Protein AF-A0A535J946-F1 (afdb_monomer)

Mean predicted aligned error: 7.11 Å

Foldseek 3Di:
DPFDKDWDWDFDPVVGDIDTQDIAGADDWQDWDQAPLRWIWTWGHNDQQKTWIWITPGHVRIDTPGMDRGAFPHWDADNNRPDIDTDGDDDPPDDDDDDDDDDD

Structure (mmCIF, N/CA/C/O backbone):
data_AF-A0A535J946-F1
#
_entry.id   AF-A0A535J946-F1
#
loop_
_atom_site.group_PDB
_atom_site.id
_atom_site.type_symbol
_atom_site.label_atom_id
_atom_site.label_alt_id
_atom_site.label_comp_id
_atom_site.label_asym_id
_atom_site.label_entity_id
_atom_site.label_seq_id
_atom_site.pdbx_PDB_ins_code
_atom_site.Cartn_x
_atom_site.Cartn_y
_atom_site.Cartn_z
_atom_site.occupancy
_atom_site.B_iso_or_equiv
_atom_site.auth_seq_id
_atom_site.auth_comp_id
_atom_site.auth_asym_id
_atom_site.auth_atom_id
_atom_site.pdbx_PDB_model_num
ATOM 1 N N . MET A 1 1 ? 19.356 11.016 -2.862 1.00 45.06 1 MET A N 1
ATOM 2 C CA . MET A 1 1 ? 17.922 10.677 -2.793 1.00 45.06 1 MET A CA 1
ATOM 3 C C . MET A 1 1 ? 17.383 11.294 -1.521 1.00 45.06 1 MET A C 1
ATOM 5 O O . MET A 1 1 ? 17.852 10.924 -0.451 1.00 45.06 1 MET A O 1
ATOM 9 N N . THR A 1 2 ? 16.500 12.286 -1.613 1.00 49.78 2 THR A N 1
ATOM 10 C CA . THR A 1 2 ? 15.635 12.618 -0.477 1.00 49.78 2 THR A CA 1
ATOM 11 C C . THR A 1 2 ? 14.769 11.391 -0.235 1.00 49.78 2 THR A C 1
ATOM 13 O O . THR A 1 2 ? 14.147 10.878 -1.159 1.00 49.78 2 THR A O 1
ATOM 16 N N . GLY A 1 3 ? 14.873 10.824 0.961 1.00 54.16 3 GLY A N 1
ATOM 17 C CA . GLY A 1 3 ? 14.086 9.669 1.348 1.00 54.16 3 GLY A CA 1
ATOM 18 C C . GLY A 1 3 ? 12.643 10.090 1.517 1.00 54.16 3 GLY A C 1
ATOM 19 O O . GLY A 1 3 ? 12.287 10.591 2.583 1.00 54.16 3 GLY A O 1
ATOM 20 N N . ASP A 1 4 ? 11.839 9.924 0.475 1.00 74.12 4 ASP A N 1
ATOM 21 C CA . ASP A 1 4 ? 10.424 10.226 0.572 1.00 74.12 4 ASP A CA 1
ATOM 22 C C . ASP A 1 4 ? 9.791 9.204 1.526 1.00 74.12 4 ASP A C 1
ATOM 24 O O . ASP A 1 4 ? 9.932 7.983 1.407 1.00 74.12 4 ASP A O 1
ATOM 28 N N . SER A 1 5 ? 9.189 9.731 2.590 1.00 85.06 5 SER A N 1
ATOM 29 C CA . SER A 1 5 ? 8.489 8.926 3.580 1.00 85.06 5 SER A CA 1
ATOM 30 C C . SER A 1 5 ? 7.002 8.972 3.279 1.00 85.06 5 SER A C 1
ATOM 32 O O . SER A 1 5 ? 6.405 10.049 3.247 1.00 85.06 5 SER A O 1
ATOM 34 N N . ILE A 1 6 ? 6.386 7.808 3.130 1.00 89.00 6 ILE A N 1
ATOM 35 C CA . ILE A 1 6 ? 4.944 7.681 2.948 1.00 89.00 6 ILE A CA 1
ATOM 36 C C . ILE A 1 6 ? 4.322 7.412 4.308 1.00 89.00 6 ILE A C 1
ATOM 38 O O . ILE A 1 6 ? 4.650 6.433 4.982 1.00 89.00 6 ILE A O 1
ATOM 42 N N . LEU A 1 7 ? 3.400 8.279 4.720 1.00 91.88 7 LEU A N 1
ATOM 43 C CA . LEU A 1 7 ? 2.696 8.153 5.990 1.00 91.88 7 LEU A CA 1
ATOM 44 C C . LEU A 1 7 ? 1.247 7.749 5.754 1.00 91.88 7 LEU A C 1
ATOM 46 O O . LEU A 1 7 ? 0.521 8.414 5.019 1.00 91.88 7 LEU A O 1
ATOM 50 N N . VAL A 1 8 ? 0.800 6.705 6.446 1.00 89.94 8 VAL A N 1
ATOM 51 C CA . VAL A 1 8 ? -0.608 6.300 6.432 1.00 89.94 8 VAL A CA 1
ATOM 52 C C . VAL A 1 8 ? -1.256 6.790 7.712 1.00 89.94 8 VAL A C 1
ATOM 54 O O . VAL A 1 8 ? -0.856 6.384 8.805 1.00 89.94 8 VAL A O 1
ATOM 57 N N . HIS A 1 9 ? -2.262 7.646 7.574 1.00 92.94 9 HIS A N 1
ATOM 58 C CA . HIS A 1 9 ? -3.084 8.124 8.679 1.00 92.94 9 HIS A CA 1
ATOM 59 C C . HIS A 1 9 ? -4.540 7.746 8.444 1.00 92.94 9 HIS A C 1
ATOM 61 O O . HIS A 1 9 ? -5.043 7.847 7.327 1.00 92.94 9 HIS A O 1
ATOM 67 N N . VAL A 1 10 ? -5.226 7.364 9.516 1.00 90.19 10 VAL A N 1
ATOM 68 C CA . VAL A 1 10 ? -6.686 7.286 9.540 1.00 90.19 10 VAL A CA 1
ATOM 69 C C . VAL A 1 10 ? -7.200 8.463 10.347 1.00 90.19 10 VAL A C 1
ATOM 71 O O . VAL A 1 10 ? -6.774 8.680 11.482 1.00 90.19 10 VAL A O 1
ATOM 74 N N . ILE A 1 11 ? -8.088 9.242 9.737 1.00 93.06 11 ILE A N 1
ATOM 75 C CA . ILE A 1 11 ? -8.634 10.466 10.319 1.00 93.06 11 ILE A CA 1
ATOM 76 C C . ILE A 1 11 ? -10.085 10.205 10.707 1.00 93.06 11 ILE A C 1
ATOM 78 O O . ILE A 1 11 ? -10.906 9.848 9.863 1.00 93.06 11 ILE A O 1
ATOM 82 N N . ALA A 1 12 ? -10.406 10.398 11.986 1.00 90.94 12 ALA A N 1
ATOM 83 C CA . ALA A 1 12 ? -11.792 10.493 12.416 1.00 90.94 12 ALA A CA 1
ATOM 84 C C . ALA A 1 12 ? -12.359 11.822 11.902 1.00 90.94 12 ALA A C 1
ATOM 86 O O . ALA A 1 12 ? -11.898 12.886 12.315 1.00 90.94 12 ALA A O 1
ATOM 87 N N . LEU A 1 13 ? -13.331 11.767 10.984 1.00 92.56 13 LEU A N 1
ATOM 88 C CA . LEU A 1 13 ? -13.940 12.982 10.432 1.00 92.56 13 LEU A CA 1
ATOM 89 C C . LEU A 1 13 ? -14.603 13.834 11.525 1.00 92.56 13 LEU A C 1
ATOM 91 O O . LEU A 1 13 ? -14.356 15.041 11.551 1.00 92.56 13 LEU A O 1
ATOM 95 N N . PRO A 1 14 ? -15.357 13.254 12.483 1.00 93.25 14 PRO A N 1
ATOM 96 C CA . PRO A 1 14 ? -15.774 14.004 13.658 1.00 93.25 14 PRO A CA 1
ATOM 97 C C . PRO A 1 14 ? -14.544 14.376 14.497 1.00 93.25 14 PRO A C 1
ATOM 99 O O . PRO A 1 14 ? -13.851 13.507 15.028 1.00 93.25 14 PRO A O 1
ATOM 102 N N . GLY A 1 15 ? -14.256 15.673 14.602 1.00 90.38 15 GLY A N 1
ATOM 103 C CA . GLY A 1 15 ? -13.157 16.204 15.416 1.00 90.38 15 GLY A CA 1
ATOM 104 C C . GLY A 1 15 ? -11.763 16.150 14.778 1.00 90.38 15 GLY A C 1
ATOM 105 O O . GLY A 1 15 ? -10.812 16.617 15.396 1.00 90.38 15 GLY A O 1
ATOM 106 N N . GLY A 1 16 ? -11.611 15.606 13.565 1.00 93.69 16 GLY A N 1
ATOM 107 C CA . GLY A 1 16 ? -10.372 15.696 12.777 1.00 93.69 16 GLY A CA 1
ATOM 108 C C . GLY A 1 16 ? -9.159 14.969 13.364 1.00 93.69 16 GLY A C 1
ATOM 109 O O . GLY A 1 16 ? -8.025 15.221 12.954 1.00 93.69 16 GLY A O 1
ATOM 110 N N . ARG A 1 17 ? -9.356 14.069 14.333 1.00 95.00 17 ARG A N 1
ATOM 111 C CA . ARG A 1 17 ? -8.244 13.379 14.993 1.00 95.00 17 ARG A CA 1
ATOM 112 C C . ARG A 1 17 ? -7.589 12.388 14.029 1.00 95.00 17 ARG A C 1
ATOM 114 O O . ARG A 1 17 ? -8.179 11.361 13.689 1.00 95.00 17 ARG A O 1
ATOM 121 N N . ALA A 1 18 ? -6.349 12.671 13.642 1.00 94.75 18 ALA A N 1
ATOM 122 C CA . ALA A 1 18 ? -5.517 11.774 12.851 1.00 94.75 18 ALA A CA 1
ATOM 123 C C . ALA A 1 18 ? -4.789 10.758 13.744 1.00 94.75 18 ALA A C 1
ATOM 125 O O . ALA A 1 18 ? -4.191 11.112 14.759 1.00 94.75 18 ALA A O 1
ATOM 126 N N . THR A 1 19 ? -4.809 9.489 13.342 1.00 93.62 19 THR A N 1
ATOM 127 C CA . THR A 1 19 ? -4.038 8.410 13.968 1.00 93.62 19 THR A CA 1
ATOM 128 C C . THR A 1 19 ? -3.094 7.823 12.931 1.00 93.62 19 THR A C 1
ATOM 130 O O . THR A 1 19 ? -3.545 7.306 11.907 1.00 93.62 19 THR A O 1
ATOM 133 N N . ARG A 1 20 ? -1.783 7.889 13.182 1.00 93.56 20 ARG A N 1
ATOM 134 C CA . ARG A 1 20 ? -0.783 7.282 12.298 1.00 93.56 20 ARG A CA 1
ATOM 135 C C . ARG A 1 20 ? -0.870 5.765 12.397 1.00 93.56 20 ARG A C 1
ATOM 137 O O . ARG A 1 20 ? -0.753 5.199 13.480 1.00 93.56 20 ARG A O 1
ATOM 144 N N . TRP A 1 21 ? -1.081 5.120 11.259 1.00 94.06 21 TRP A N 1
ATOM 145 C CA . TRP A 1 21 ? -1.095 3.668 11.142 1.00 94.06 21 TRP A CA 1
ATOM 146 C C . TRP A 1 21 ? 0.278 3.119 10.782 1.00 94.06 21 TRP A C 1
ATOM 148 O O . TRP A 1 21 ? 0.726 2.154 11.396 1.00 94.06 21 TRP A O 1
ATOM 158 N N . ALA A 1 22 ? 0.950 3.756 9.819 1.00 92.19 22 ALA A N 1
ATOM 159 C CA . ALA A 1 22 ? 2.197 3.255 9.259 1.00 92.19 22 ALA A CA 1
ATOM 160 C C . ALA A 1 22 ? 3.123 4.369 8.767 1.00 92.19 22 ALA A C 1
ATOM 162 O O . ALA A 1 22 ? 2.722 5.525 8.586 1.00 92.19 22 ALA A O 1
ATOM 163 N N . ALA A 1 23 ? 4.363 3.969 8.516 1.00 92.56 23 ALA A N 1
ATOM 164 C CA . ALA A 1 23 ? 5.366 4.729 7.800 1.00 92.56 23 ALA A CA 1
ATOM 165 C C . ALA A 1 23 ? 6.095 3.778 6.859 1.00 92.56 23 ALA A C 1
ATOM 167 O O . ALA A 1 23 ? 6.495 2.698 7.292 1.00 92.56 23 ALA A O 1
ATOM 168 N N . PHE A 1 24 ? 6.288 4.192 5.618 1.00 89.88 24 PHE A N 1
ATOM 169 C CA . PHE A 1 24 ? 7.084 3.458 4.650 1.00 89.88 24 PHE A CA 1
ATOM 170 C C . PHE A 1 24 ? 8.154 4.372 4.084 1.00 89.88 24 PHE A C 1
ATOM 172 O O .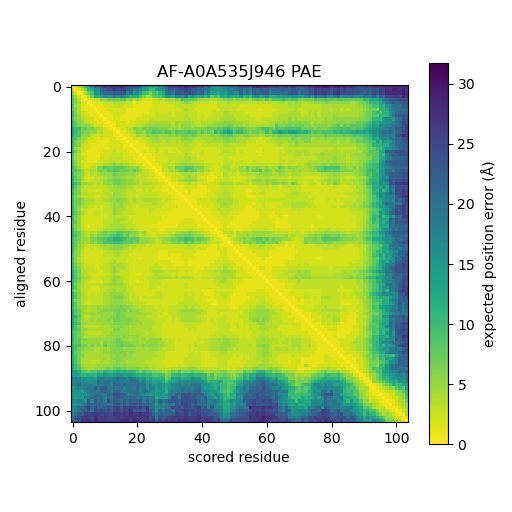 PHE A 1 24 ? 7.956 5.584 3.980 1.00 89.88 24 PHE A O 1
ATOM 179 N N . PHE A 1 25 ? 9.274 3.772 3.713 1.00 88.44 25 PHE A N 1
ATOM 180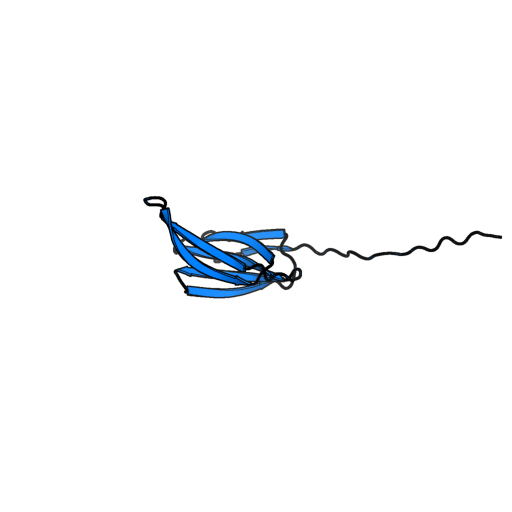 C CA . PHE A 1 25 ? 10.217 4.407 2.814 1.00 88.44 25 PHE A CA 1
ATOM 181 C C . PHE A 1 25 ? 9.791 4.071 1.389 1.00 88.44 25 PHE A C 1
ATOM 183 O O . PHE A 1 25 ? 9.547 2.901 1.091 1.00 88.44 25 PHE A O 1
ATOM 190 N N . GLY A 1 26 ? 9.659 5.073 0.530 1.00 86.94 26 GLY A N 1
ATOM 191 C CA . GLY A 1 26 ? 9.259 4.820 -0.842 1.00 86.94 26 GLY A CA 1
ATOM 192 C C . GLY A 1 26 ? 8.873 6.071 -1.602 1.00 86.94 26 GLY A C 1
ATOM 193 O O . GLY A 1 26 ? 8.666 7.142 -1.048 1.00 86.94 26 GLY A O 1
ATOM 194 N N . GLU A 1 27 ? 8.750 5.895 -2.902 1.00 85.44 27 GLU A N 1
ATOM 195 C CA . GLU A 1 27 ? 8.596 6.961 -3.884 1.00 85.44 27 GLU A CA 1
ATOM 196 C C . GLU A 1 27 ? 7.125 7.220 -4.234 1.00 85.44 27 GLU A C 1
ATOM 198 O O . GLU A 1 27 ? 6.785 8.245 -4.819 1.00 85.44 27 GLU A O 1
ATOM 203 N N . GLY A 1 28 ? 6.220 6.306 -3.872 1.00 89.19 28 GLY A N 1
ATOM 204 C CA . GLY A 1 28 ? 4.794 6.497 -4.113 1.00 89.19 28 GLY A CA 1
ATOM 205 C C . GLY A 1 28 ? 3.890 5.366 -3.636 1.00 89.19 28 GLY A C 1
ATOM 206 O O . GLY A 1 28 ? 4.327 4.345 -3.103 1.00 89.19 28 GLY A O 1
ATOM 207 N N . VAL A 1 29 ? 2.587 5.563 -3.848 1.00 90.94 29 VAL A N 1
ATOM 208 C CA . VAL A 1 29 ? 1.526 4.594 -3.545 1.00 90.94 29 VAL A CA 1
ATOM 209 C C . VAL A 1 29 ? 0.699 4.351 -4.804 1.00 90.94 29 VAL A C 1
ATOM 211 O O . VAL A 1 29 ? 0.184 5.294 -5.396 1.00 90.94 29 VAL A O 1
ATOM 214 N N . HIS A 1 30 ? 0.530 3.085 -5.188 1.00 88.50 30 HIS A N 1
ATOM 215 C CA . HIS A 1 30 ? -0.195 2.686 -6.405 1.00 88.50 30 HIS A CA 1
ATOM 216 C C . HIS A 1 30 ? -1.652 2.267 -6.156 1.00 88.50 30 HIS A C 1
ATOM 218 O O . HIS A 1 30 ? -2.387 1.974 -7.097 1.00 88.50 30 HIS A O 1
ATOM 224 N N . GLY A 1 31 ? -2.092 2.237 -4.897 1.00 87.56 31 GLY A N 1
ATOM 225 C CA . GLY A 1 31 ? -3.486 2.004 -4.534 1.00 87.56 31 GLY A CA 1
ATOM 226 C C . GLY A 1 31 ? -3.674 1.755 -3.042 1.00 87.56 31 GLY A C 1
ATOM 227 O O . GLY A 1 31 ? -2.777 1.245 -2.370 1.00 87.56 31 GLY A O 1
ATOM 228 N N . VAL A 1 32 ? -4.856 2.119 -2.541 1.00 91.88 32 VAL A N 1
ATOM 229 C CA . VAL A 1 32 ? -5.266 1.966 -1.140 1.00 91.88 32 VAL A CA 1
ATOM 230 C C . VAL A 1 32 ? -6.690 1.421 -1.119 1.00 91.88 32 VAL A C 1
ATOM 232 O O . VAL A 1 32 ? -7.606 2.072 -1.618 1.00 91.88 32 VAL A O 1
ATOM 235 N N . TYR A 1 33 ? -6.883 0.236 -0.543 1.00 93.12 33 TYR A N 1
ATOM 236 C CA . TYR A 1 33 ? -8.172 -0.457 -0.553 1.00 93.12 33 TYR A CA 1
ATOM 237 C C . TYR A 1 33 ? -8.569 -0.917 0.843 1.00 93.12 33 TYR A C 1
ATOM 239 O O . TYR A 1 33 ? -7.847 -1.688 1.471 1.00 93.12 33 TYR A O 1
ATOM 247 N N . TRP A 1 34 ? -9.745 -0.492 1.304 1.00 92.31 34 TRP A N 1
ATOM 248 C CA . TRP A 1 34 ? -10.376 -1.076 2.485 1.00 92.31 34 TRP A CA 1
ATOM 249 C C . TRP A 1 34 ? -10.944 -2.452 2.156 1.00 92.31 34 TRP A C 1
ATOM 251 O O . TRP A 1 34 ? -11.645 -2.630 1.157 1.00 92.31 34 TRP A O 1
ATOM 261 N N . LEU A 1 35 ? -10.672 -3.409 3.031 1.00 94.12 35 LEU A N 1
ATOM 262 C CA . LEU A 1 35 ? -11.185 -4.767 2.950 1.00 94.12 35 LEU A CA 1
ATOM 263 C C . LEU A 1 35 ? -12.384 -4.944 3.887 1.00 94.12 35 LEU A C 1
ATOM 265 O O . LEU A 1 35 ? -12.608 -4.151 4.806 1.00 94.12 35 LEU A O 1
ATOM 269 N N . THR A 1 36 ? -13.162 -6.008 3.684 1.00 94.62 36 THR A N 1
ATOM 270 C CA . THR A 1 36 ? -14.341 -6.303 4.522 1.00 94.62 36 THR A CA 1
ATOM 271 C C . THR A 1 36 ? -14.022 -6.483 6.006 1.00 94.62 36 THR A C 1
ATOM 273 O O . THR A 1 36 ? -14.887 -6.253 6.845 1.00 94.62 36 THR A O 1
ATOM 276 N N . ASP A 1 37 ? -12.794 -6.875 6.344 1.00 92.94 37 ASP A N 1
ATOM 277 C CA . ASP A 1 37 ? -12.334 -7.036 7.727 1.00 92.94 37 ASP A CA 1
ATOM 278 C C . ASP A 1 37 ? -11.804 -5.734 8.353 1.00 92.94 37 ASP A C 1
ATOM 280 O O . ASP A 1 37 ? -11.226 -5.764 9.436 1.00 92.94 37 ASP A O 1
ATOM 284 N N . ARG A 1 38 ? -12.000 -4.591 7.678 1.00 91.75 38 ARG A N 1
ATOM 285 C CA . ARG A 1 38 ? -11.509 -3.263 8.082 1.00 91.75 38 ARG A CA 1
ATOM 286 C C . ARG A 1 38 ? -9.987 -3.142 8.111 1.00 91.75 38 ARG A C 1
ATOM 288 O O . ARG A 1 38 ? -9.466 -2.197 8.693 1.00 91.75 38 ARG A O 1
ATOM 295 N N . SER A 1 39 ? -9.264 -4.058 7.480 1.00 93.56 39 SER A N 1
ATOM 296 C CA . SER A 1 39 ? -7.866 -3.808 7.147 1.00 93.56 39 SER A CA 1
ATOM 297 C C . SER A 1 39 ? -7.761 -3.024 5.839 1.00 93.56 39 SER A C 1
ATOM 299 O O . SER A 1 39 ? -8.715 -2.943 5.060 1.00 93.56 39 SER A O 1
ATOM 301 N N . ILE A 1 40 ? -6.599 -2.426 5.606 1.00 93.12 40 ILE A N 1
ATOM 302 C CA . ILE A 1 40 ? -6.273 -1.704 4.380 1.00 93.12 40 ILE A CA 1
ATOM 303 C C . ILE A 1 40 ? -5.183 -2.481 3.650 1.00 93.12 40 ILE A C 1
ATOM 305 O O . ILE A 1 40 ? -4.169 -2.822 4.257 1.00 93.12 40 ILE A O 1
ATOM 309 N N . MET A 1 41 ? -5.364 -2.724 2.354 1.00 94.62 41 MET A N 1
ATOM 310 C CA . MET A 1 41 ? -4.303 -3.187 1.464 1.00 94.62 41 MET A CA 1
ATOM 311 C C . MET A 1 41 ? -3.701 -1.993 0.718 1.00 94.62 41 MET A C 1
ATOM 313 O O . MET A 1 41 ? -4.439 -1.189 0.144 1.00 94.62 41 MET A O 1
ATOM 317 N N . ILE A 1 42 ? -2.376 -1.875 0.729 1.00 94.12 42 ILE A N 1
ATOM 318 C CA . ILE A 1 42 ? -1.635 -0.741 0.168 1.00 94.12 42 ILE A CA 1
ATOM 319 C C . ILE A 1 42 ? -0.493 -1.273 -0.691 1.00 94.12 42 ILE A C 1
ATOM 321 O O . ILE A 1 42 ? 0.266 -2.116 -0.228 1.00 94.12 42 ILE A O 1
ATOM 325 N N . ALA A 1 43 ? -0.346 -0.771 -1.915 1.00 94.44 43 ALA A N 1
ATOM 326 C CA . ALA A 1 43 ? 0.834 -1.030 -2.740 1.00 94.44 43 ALA A CA 1
ATOM 327 C C . ALA A 1 43 ? 1.774 0.179 -2.684 1.00 94.44 43 ALA A C 1
ATOM 329 O O . ALA A 1 43 ? 1.413 1.256 -3.158 1.00 94.44 43 ALA A O 1
ATOM 330 N N . VAL A 1 44 ? 2.959 0.000 -2.103 1.00 93.62 44 VAL A N 1
ATOM 331 C CA . VAL A 1 44 ? 3.976 1.047 -1.931 1.00 93.62 44 VAL A CA 1
ATOM 332 C C . VAL A 1 44 ? 5.125 0.798 -2.900 1.00 93.62 44 VAL A C 1
ATOM 334 O O . VAL A 1 44 ? 5.702 -0.285 -2.881 1.00 93.62 44 VAL A O 1
ATOM 337 N N . ALA A 1 45 ? 5.479 1.786 -3.719 1.00 92.12 45 ALA A N 1
ATOM 338 C CA . ALA A 1 45 ? 6.716 1.770 -4.494 1.00 92.12 45 ALA A CA 1
ATOM 339 C C . ALA A 1 45 ? 7.889 2.075 -3.565 1.00 92.12 45 ALA A C 1
ATOM 341 O O . ALA A 1 45 ? 8.175 3.233 -3.289 1.00 92.12 45 ALA A O 1
ATOM 342 N N . GLU A 1 46 ? 8.550 1.048 -3.037 1.00 85.00 46 GLU A N 1
ATOM 343 C CA . GLU A 1 46 ? 9.723 1.249 -2.171 1.00 85.00 46 GLU A CA 1
ATOM 344 C C . GLU A 1 46 ? 10.953 1.703 -2.971 1.00 85.00 46 GLU A C 1
ATOM 346 O O . GLU A 1 46 ? 11.877 2.289 -2.415 1.00 85.00 46 GLU A O 1
ATOM 351 N N . THR A 1 47 ? 10.947 1.440 -4.281 1.00 85.31 47 THR A N 1
ATOM 352 C CA . THR A 1 47 ? 11.967 1.835 -5.263 1.00 85.31 47 THR A CA 1
ATOM 353 C C . THR A 1 47 ? 11.293 2.074 -6.618 1.00 85.31 47 THR A C 1
ATOM 355 O O . THR A 1 47 ? 10.223 1.512 -6.858 1.00 85.31 47 THR A O 1
ATOM 358 N N . GLN A 1 48 ? 11.960 2.759 -7.552 1.00 79.31 48 GLN A N 1
ATOM 359 C CA . GLN A 1 48 ? 11.490 2.877 -8.947 1.00 79.31 48 GLN A CA 1
ATOM 360 C C . GLN A 1 48 ? 11.163 1.530 -9.614 1.00 79.31 48 GLN A C 1
ATOM 362 O O . GLN A 1 48 ? 10.257 1.450 -10.438 1.00 79.31 48 GLN A O 1
ATOM 367 N N . GLY A 1 49 ? 11.896 0.462 -9.279 1.00 86.31 49 GLY A N 1
ATOM 368 C CA . GLY A 1 49 ? 11.795 -0.834 -9.958 1.00 86.31 49 GLY A CA 1
ATOM 369 C C . GLY A 1 49 ? 10.864 -1.850 -9.298 1.00 86.31 49 GLY A C 1
ATOM 370 O O . GLY A 1 49 ? 10.654 -2.927 -9.856 1.00 86.31 49 GLY A O 1
ATOM 371 N N . SER A 1 50 ? 10.335 -1.567 -8.105 1.00 89.75 50 SER A N 1
ATOM 372 C CA . SER A 1 50 ? 9.535 -2.543 -7.364 1.00 89.75 50 SER A CA 1
ATOM 373 C C . SER A 1 50 ? 8.538 -1.907 -6.411 1.00 89.75 50 SER A C 1
ATOM 375 O O . SER A 1 50 ? 8.767 -0.839 -5.843 1.00 89.75 50 SER A O 1
ATOM 377 N N . ALA A 1 51 ? 7.440 -2.624 -6.192 1.00 92.38 51 ALA A N 1
ATOM 378 C CA . ALA A 1 51 ? 6.432 -2.247 -5.222 1.00 92.38 51 ALA A CA 1
ATOM 379 C C . ALA A 1 51 ? 6.139 -3.394 -4.256 1.00 92.38 51 ALA A C 1
ATOM 381 O O . ALA A 1 51 ? 5.994 -4.551 -4.653 1.00 92.38 51 ALA A O 1
ATOM 382 N N . THR A 1 52 ? 6.006 -3.065 -2.979 1.00 93.81 52 THR A N 1
ATOM 383 C CA . THR A 1 52 ? 5.637 -4.003 -1.924 1.00 93.81 52 THR A CA 1
ATOM 384 C C . THR A 1 52 ? 4.187 -3.772 -1.516 1.00 93.81 52 THR A C 1
ATOM 386 O O . THR A 1 52 ? 3.746 -2.644 -1.29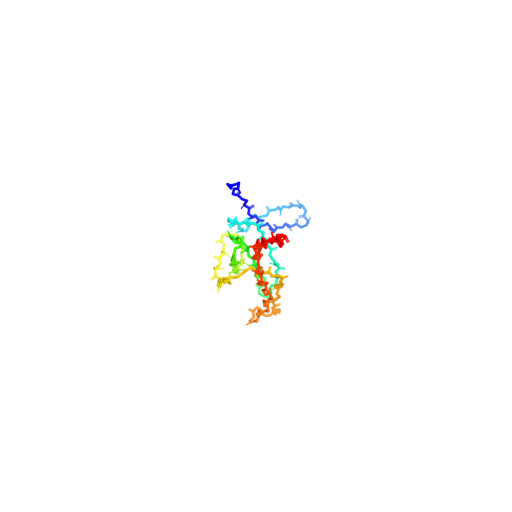2 1.00 93.81 52 THR A O 1
ATOM 389 N N . VAL A 1 53 ? 3.428 -4.863 -1.438 1.00 94.25 53 VAL A N 1
ATOM 390 C CA . VAL A 1 53 ? 2.046 -4.864 -0.969 1.00 94.25 53 VAL A CA 1
ATOM 391 C C . VAL A 1 53 ? 2.038 -5.107 0.534 1.00 94.25 53 VAL A C 1
ATOM 393 O O . VAL A 1 53 ? 2.596 -6.088 1.032 1.00 94.25 53 VAL A O 1
ATOM 396 N N . TYR A 1 54 ? 1.364 -4.216 1.247 1.00 94.75 54 TYR A N 1
ATOM 397 C CA . TYR A 1 54 ? 1.217 -4.216 2.690 1.00 94.75 54 TYR A CA 1
ATOM 398 C C . TYR A 1 54 ? -0.246 -4.333 3.088 1.00 94.75 54 TYR A C 1
ATOM 400 O O . TYR A 1 54 ? -1.121 -3.733 2.464 1.00 94.75 54 TYR A O 1
ATOM 408 N N . ARG A 1 55 ? -0.499 -5.043 4.185 1.00 94.62 55 ARG A N 1
ATOM 409 C CA . ARG A 1 55 ? -1.783 -5.058 4.877 1.00 94.62 55 ARG A CA 1
ATOM 410 C C . ARG A 1 55 ? -1.650 -4.354 6.219 1.00 94.62 55 ARG A C 1
ATOM 412 O O . ARG A 1 55 ? -0.854 -4.765 7.058 1.00 94.62 55 ARG A O 1
ATOM 419 N N . ALA A 1 56 ? -2.450 -3.320 6.435 1.00 94.44 56 ALA A N 1
ATOM 420 C CA . ALA A 1 56 ? -2.504 -2.565 7.679 1.00 94.44 56 ALA A CA 1
ATOM 421 C C . ALA A 1 56 ? -3.816 -2.846 8.416 1.00 94.44 56 ALA A C 1
ATOM 423 O O . ALA A 1 56 ? -4.891 -2.679 7.843 1.00 94.44 56 ALA A O 1
ATOM 424 N N . ARG A 1 57 ? -3.745 -3.266 9.682 1.00 94.12 57 ARG A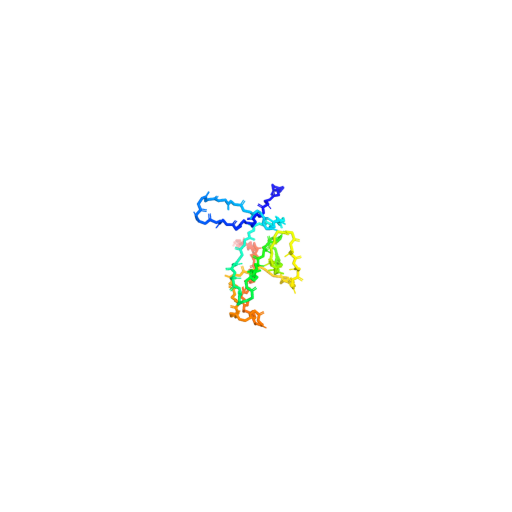 N 1
ATOM 425 C CA . ARG A 1 57 ? -4.932 -3.538 10.524 1.00 94.12 57 ARG A CA 1
ATOM 426 C C . ARG A 1 57 ? -5.186 -2.466 11.585 1.00 94.12 57 ARG A C 1
ATOM 428 O O . ARG A 1 57 ? -6.245 -2.445 12.202 1.00 94.12 57 ARG A O 1
ATOM 435 N N . GLY A 1 58 ? -4.220 -1.579 11.795 1.00 94.00 58 GLY A N 1
ATOM 436 C CA . GLY A 1 58 ? -4.273 -0.528 12.800 1.00 94.00 58 GLY A CA 1
ATOM 437 C C . GLY A 1 58 ? -2.888 0.065 13.066 1.00 94.00 58 GLY A C 1
ATOM 438 O O . GLY A 1 58 ? -1.929 -0.281 12.370 1.00 94.00 58 GLY A O 1
ATOM 439 N N . PRO A 1 59 ? -2.761 0.938 14.080 1.00 94.69 59 PRO A N 1
ATOM 440 C CA . PRO A 1 59 ? -1.490 1.545 14.474 1.00 94.69 59 PRO A CA 1
ATOM 441 C C . PRO A 1 59 ? -0.388 0.516 14.733 1.00 94.69 59 PRO A C 1
ATOM 443 O O . PRO A 1 59 ? -0.518 -0.324 15.619 1.00 94.69 59 PRO A O 1
ATOM 446 N N . GLY A 1 60 ? 0.682 0.568 13.933 1.00 91.94 60 GLY A N 1
ATOM 447 C CA . GLY A 1 60 ? 1.833 -0.336 14.041 1.00 91.94 60 GLY A CA 1
ATOM 448 C C . GLY A 1 60 ? 1.571 -1.784 13.605 1.00 91.94 60 GLY A C 1
ATOM 449 O O . GLY A 1 60 ? 2.496 -2.588 13.603 1.00 91.94 60 GLY A O 1
ATOM 450 N N . GLN A 1 61 ? 0.344 -2.131 13.207 1.00 95.50 61 GLN A N 1
ATOM 451 C CA . GLN A 1 61 ? -0.032 -3.488 12.803 1.00 95.50 61 GLN A CA 1
ATOM 452 C C . GLN A 1 61 ? 0.033 -3.632 11.284 1.00 95.50 61 GLN A C 1
ATOM 454 O O . GLN A 1 61 ? -0.997 -3.624 10.601 1.00 95.50 61 GLN A O 1
ATOM 459 N N . ILE A 1 62 ? 1.260 -3.727 10.772 1.00 94.62 62 ILE A N 1
ATOM 460 C CA . ILE A 1 62 ? 1.565 -3.777 9.342 1.00 94.62 62 ILE A CA 1
ATOM 461 C C . ILE A 1 62 ? 2.186 -5.125 8.992 1.00 94.62 62 ILE A C 1
ATOM 463 O O . ILE A 1 62 ? 3.154 -5.556 9.609 1.00 94.62 62 ILE A O 1
ATOM 467 N N . GLU A 1 63 ? 1.632 -5.778 7.980 1.00 94.94 63 GLU A N 1
ATOM 468 C CA . GLU A 1 63 ? 2.093 -7.062 7.463 1.00 94.94 63 GLU A CA 1
ATOM 469 C C . GLU A 1 63 ? 2.511 -6.899 6.001 1.00 94.94 63 GLU A C 1
ATOM 471 O O . GLU A 1 63 ? 1.769 -6.335 5.195 1.00 94.94 63 GLU A O 1
ATOM 476 N N . ARG A 1 64 ? 3.693 -7.401 5.641 1.00 94.25 64 ARG A N 1
ATOM 477 C CA . ARG A 1 64 ? 4.133 -7.480 4.245 1.00 94.25 64 ARG A CA 1
ATOM 478 C C . ARG A 1 64 ? 3.457 -8.680 3.586 1.00 94.25 64 ARG A C 1
ATOM 480 O O . ARG A 1 64 ? 3.744 -9.813 3.950 1.00 94.25 6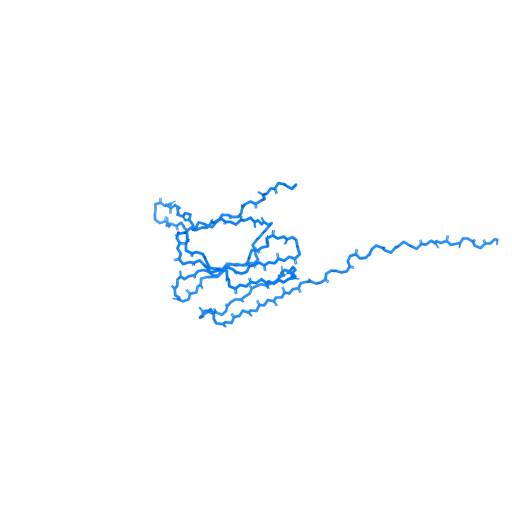4 ARG A O 1
ATOM 487 N N . ALA A 1 65 ? 2.581 -8.431 2.617 1.00 92.00 65 ALA A N 1
ATOM 488 C CA . ALA A 1 65 ? 1.867 -9.483 1.894 1.00 92.00 65 ALA A CA 1
ATOM 489 C C . ALA A 1 65 ? 2.699 -10.068 0.741 1.00 92.00 65 ALA A C 1
ATOM 491 O O . ALA A 1 65 ? 2.550 -11.236 0.394 1.00 92.00 65 ALA A O 1
ATOM 492 N N . GLY A 1 66 ? 3.580 -9.262 0.143 1.00 92.25 66 GLY A N 1
ATOM 493 C CA . GLY A 1 66 ? 4.471 -9.695 -0.933 1.00 92.25 66 GLY A CA 1
ATOM 494 C C . GLY A 1 66 ? 5.059 -8.522 -1.709 1.00 92.25 66 GLY A C 1
ATOM 495 O O . GLY A 1 66 ? 4.681 -7.374 -1.486 1.00 92.25 66 GLY A O 1
ATOM 496 N N . THR A 1 67 ? 5.975 -8.808 -2.632 1.00 93.44 67 THR A N 1
ATOM 497 C CA . THR A 1 67 ? 6.630 -7.790 -3.465 1.00 93.44 67 THR A CA 1
ATOM 498 C C . THR A 1 67 ? 6.492 -8.130 -4.937 1.00 93.44 67 THR A C 1
ATOM 500 O O . THR A 1 67 ? 6.694 -9.270 -5.350 1.00 93.44 67 THR A O 1
ATOM 503 N N . VAL A 1 68 ? 6.155 -7.113 -5.721 1.00 90.75 68 VAL A N 1
ATOM 504 C CA . VAL A 1 68 ? 6.108 -7.137 -7.176 1.00 90.75 68 VAL A CA 1
ATOM 505 C C . VAL A 1 68 ? 7.448 -6.595 -7.674 1.00 90.75 68 VAL A C 1
ATOM 507 O O . VAL A 1 68 ? 7.729 -5.412 -7.468 1.00 90.75 68 VAL A O 1
ATOM 510 N N . PRO A 1 69 ? 8.297 -7.416 -8.318 1.00 91.19 69 PRO A N 1
ATOM 511 C CA . PRO A 1 69 ? 9.636 -7.008 -8.750 1.00 91.19 69 PRO A CA 1
ATOM 512 C C . PRO A 1 69 ? 9.597 -6.206 -10.064 1.00 91.19 69 PRO A C 1
ATOM 514 O O . PRO A 1 69 ? 10.408 -6.439 -10.957 1.00 91.19 69 PRO A O 1
ATOM 517 N N . ARG A 1 70 ? 8.581 -5.349 -10.225 1.00 88.38 70 ARG A N 1
ATOM 518 C CA . ARG A 1 70 ? 8.344 -4.493 -11.393 1.00 88.38 70 ARG A CA 1
ATOM 519 C C . ARG A 1 70 ? 7.585 -3.229 -10.974 1.00 88.38 70 ARG A C 1
ATOM 521 O O . ARG A 1 70 ? 6.817 -3.300 -10.007 1.00 88.38 70 ARG A O 1
ATOM 528 N N . PRO A 1 71 ? 7.710 -2.122 -11.725 1.00 86.88 71 PRO A N 1
ATOM 529 C CA . PRO A 1 71 ? 6.857 -0.954 -11.539 1.00 86.88 71 PRO A CA 1
ATOM 530 C C . PRO A 1 71 ? 5.374 -1.309 -11.732 1.00 86.88 71 PRO A C 1
ATOM 532 O O . PRO A 1 71 ? 5.007 -2.032 -12.667 1.00 86.88 71 PRO A O 1
ATOM 535 N N . ILE A 1 72 ? 4.512 -0.801 -10.846 1.00 89.12 72 ILE A N 1
ATOM 536 C CA . ILE A 1 72 ? 3.060 -1.005 -10.915 1.00 89.12 72 ILE A CA 1
ATOM 537 C C . ILE A 1 72 ? 2.408 0.195 -11.598 1.00 89.12 72 ILE A C 1
ATOM 539 O O . ILE A 1 72 ? 2.629 1.344 -11.238 1.00 89.12 72 ILE A O 1
ATOM 543 N N . GLU A 1 73 ? 1.536 -0.093 -12.553 1.00 89.75 73 GLU A N 1
ATOM 544 C CA . GLU A 1 73 ? 0.762 0.893 -13.306 1.00 89.75 73 GLU A CA 1
ATOM 545 C C . GLU A 1 73 ? -0.729 0.873 -12.928 1.00 89.75 73 GLU A C 1
ATOM 547 O O . GLU A 1 73 ? -1.461 1.843 -13.121 1.00 89.75 73 GLU A O 1
ATOM 552 N N . GLY A 1 74 ? -1.194 -0.251 -12.380 1.00 88.75 74 GLY A N 1
ATOM 553 C CA . GLY A 1 74 ? -2.541 -0.407 -11.852 1.0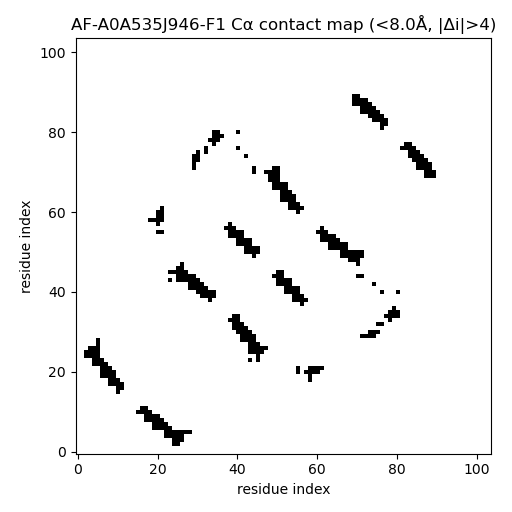0 88.75 74 GLY A CA 1
ATOM 554 C C . GLY A 1 74 ? -2.583 -1.468 -10.762 1.00 88.75 74 GLY A C 1
ATOM 555 O O . GLY A 1 74 ? -1.992 -2.538 -10.898 1.00 88.75 74 GLY A O 1
ATOM 556 N N . PHE A 1 75 ? -3.301 -1.177 -9.684 1.00 92.50 75 PHE A N 1
ATOM 557 C CA . PHE A 1 75 ? -3.462 -2.070 -8.543 1.00 92.50 75 PHE A CA 1
ATOM 558 C C . PHE A 1 75 ? -4.938 -2.155 -8.177 1.00 92.50 75 PHE A C 1
ATOM 560 O O . PHE A 1 75 ? -5.577 -1.121 -7.994 1.00 92.50 75 PHE A O 1
ATOM 567 N N . GLY A 1 76 ? -5.481 -3.364 -8.065 1.00 92.31 76 GLY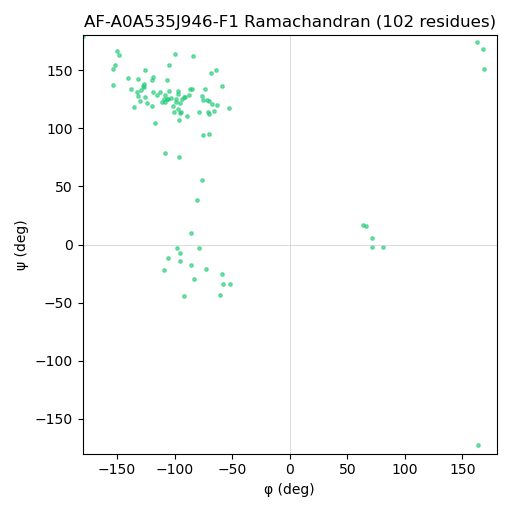 A N 1
ATOM 568 C CA . GLY A 1 76 ? -6.863 -3.609 -7.662 1.00 92.31 76 GLY A CA 1
ATOM 569 C C . GLY A 1 76 ? -6.959 -4.810 -6.733 1.00 92.31 76 GLY A C 1
ATOM 570 O O . GLY A 1 76 ? -6.248 -5.797 -6.910 1.00 92.31 76 GLY A O 1
ATOM 571 N N . VAL A 1 77 ? -7.846 -4.741 -5.744 1.00 93.00 77 VAL A N 1
ATOM 572 C CA . VAL A 1 77 ? -8.025 -5.800 -4.742 1.00 93.00 77 VAL A CA 1
ATOM 573 C C . VAL A 1 77 ? -9.498 -6.186 -4.680 1.00 93.00 77 VAL A C 1
ATOM 575 O O . VAL A 1 77 ? -10.374 -5.319 -4.695 1.00 93.00 77 VAL A O 1
ATOM 578 N N . SER A 1 78 ? -9.793 -7.487 -4.627 1.00 89.75 78 SER A N 1
ATOM 579 C CA . SER A 1 78 ? -11.158 -7.953 -4.381 1.00 89.75 78 SER A CA 1
ATOM 580 C C . SER A 1 78 ? -11.620 -7.527 -2.987 1.00 89.75 78 SER A C 1
ATOM 582 O O . SER A 1 78 ? -10.822 -7.414 -2.060 1.00 89.75 78 SER A O 1
ATOM 584 N N . ARG A 1 79 ? -12.926 -7.313 -2.802 1.00 87.88 79 ARG A N 1
ATOM 585 C CA . ARG A 1 79 ? -13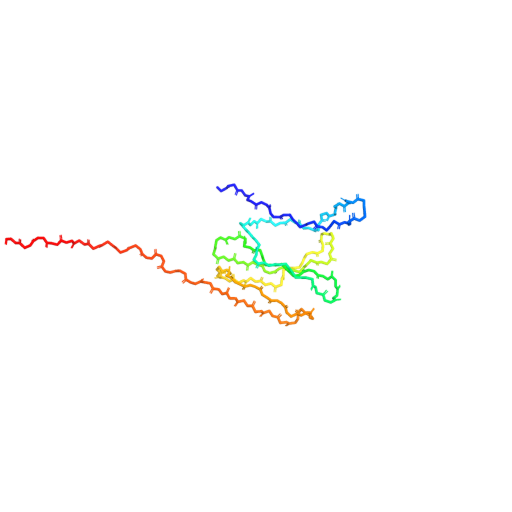.462 -6.796 -1.528 1.00 87.88 79 ARG A CA 1
ATOM 586 C C . ARG A 1 79 ? -13.117 -7.681 -0.318 1.00 87.88 79 ARG A C 1
ATOM 588 O O . ARG A 1 79 ? -12.893 -7.167 0.774 1.00 87.88 79 ARG A O 1
ATOM 595 N N . ASP A 1 80 ? -13.055 -8.995 -0.528 1.00 87.69 80 ASP A N 1
ATOM 596 C CA . ASP A 1 80 ? -12.674 -10.002 0.474 1.00 87.69 80 ASP A CA 1
ATOM 597 C C . ASP A 1 80 ? -11.151 -10.115 0.698 1.00 87.69 80 ASP A C 1
ATOM 599 O O . ASP A 1 80 ? -10.706 -10.901 1.534 1.00 87.69 80 ASP A O 1
ATOM 603 N N . GLY A 1 81 ? -10.342 -9.362 -0.054 1.00 84.62 81 GLY A N 1
ATOM 604 C CA . GLY A 1 81 ? -8.883 -9.350 0.038 1.00 84.62 81 GLY A CA 1
ATOM 605 C C . GLY A 1 81 ? -8.188 -10.607 -0.482 1.00 84.62 81 GLY A C 1
ATOM 606 O O . GLY A 1 81 ? -6.977 -10.730 -0.315 1.00 84.62 81 GLY A O 1
ATOM 607 N N . ARG A 1 82 ? -8.919 -11.557 -1.080 1.00 86.75 82 ARG A N 1
ATOM 608 C CA . ARG A 1 82 ? -8.364 -12.857 -1.497 1.00 86.75 82 ARG A CA 1
ATOM 609 C C . ARG A 1 82 ? -7.724 -12.843 -2.878 1.00 86.75 82 ARG A C 1
ATOM 611 O O . ARG A 1 82 ? -6.994 -13.772 -3.211 1.00 86.75 82 ARG A O 1
ATOM 618 N N . ARG A 1 83 ? -8.017 -11.837 -3.701 1.00 89.12 83 ARG A N 1
ATOM 619 C CA . ARG A 1 83 ? -7.485 -11.704 -5.059 1.00 89.12 83 ARG A CA 1
ATOM 620 C C . ARG A 1 83 ? -6.962 -10.296 -5.275 1.00 89.12 83 ARG A C 1
ATOM 622 O O . ARG A 1 83 ? -7.563 -9.321 -4.828 1.00 89.12 83 ARG A O 1
ATOM 629 N N . VAL A 1 84 ? -5.864 -10.209 -6.011 1.00 90.75 84 VAL A N 1
ATOM 630 C CA . VAL A 1 84 ? -5.238 -8.949 -6.394 1.00 90.75 84 VAL A CA 1
ATOM 631 C C . VAL A 1 84 ? -5.005 -8.980 -7.899 1.00 90.75 84 VAL A C 1
ATOM 633 O O . VAL A 1 84 ? -4.505 -9.970 -8.429 1.00 90.75 84 VAL A O 1
ATOM 636 N N . LEU A 1 85 ? -5.382 -7.902 -8.579 1.00 93.38 85 LEU A N 1
ATOM 637 C CA . LEU A 1 85 ? -5.017 -7.634 -9.963 1.00 93.38 85 LEU A CA 1
ATOM 638 C C . LEU A 1 85 ? -3.911 -6.583 -9.961 1.00 93.38 85 LEU A C 1
ATOM 640 O O . LEU A 1 85 ? -4.065 -5.509 -9.379 1.00 93.38 85 LEU A O 1
ATOM 644 N N . ILE A 1 86 ? -2.799 -6.898 -10.620 1.00 92.12 86 ILE A N 1
ATOM 645 C CA . ILE A 1 86 ? -1.651 -6.005 -10.762 1.00 92.12 86 ILE A CA 1
ATOM 646 C C . ILE A 1 86 ? -1.382 -5.846 -12.252 1.00 92.12 86 ILE A C 1
ATOM 648 O O . ILE A 1 86 ? -1.141 -6.831 -12.948 1.00 92.12 86 ILE A O 1
ATOM 652 N N . ARG A 1 87 ? -1.414 -4.606 -12.737 1.00 92.31 87 ARG A N 1
ATOM 653 C CA . ARG A 1 87 ? -0.891 -4.239 -14.051 1.00 92.31 87 ARG A CA 1
ATOM 654 C C . ARG A 1 87 ? 0.494 -3.649 -13.843 1.00 92.31 87 ARG A C 1
ATOM 656 O O . ARG A 1 87 ? 0.641 -2.689 -13.090 1.00 92.31 87 ARG A O 1
ATOM 663 N N . THR A 1 88 ? 1.494 -4.229 -14.489 1.00 90.12 88 THR A N 1
ATOM 664 C CA . THR A 1 88 ? 2.872 -3.726 -14.479 1.00 90.12 88 THR A CA 1
ATOM 665 C C . THR A 1 88 ? 3.191 -3.062 -15.805 1.00 90.12 88 THR A C 1
ATOM 667 O O . THR A 1 88 ? 2.633 -3.460 -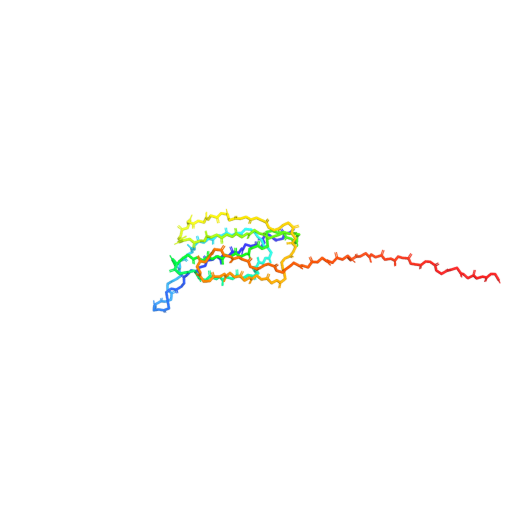16.828 1.00 90.12 88 THR A O 1
ATOM 670 N N . VAL A 1 89 ? 4.133 -2.128 -15.792 1.00 82.38 89 VAL A N 1
ATOM 671 C CA . VAL A 1 89 ? 4.739 -1.584 -17.010 1.00 82.38 89 VAL A CA 1
ATOM 672 C C . VAL A 1 89 ? 6.157 -2.127 -17.158 1.00 82.38 89 VAL A C 1
ATOM 674 O O . VAL A 1 89 ? 6.874 -2.300 -16.173 1.00 82.38 89 VAL A O 1
ATOM 677 N N . GLU A 1 90 ? 6.545 -2.432 -18.390 1.00 76.12 90 GLU A N 1
ATOM 678 C CA . GLU A 1 90 ? 7.933 -2.691 -18.764 1.00 76.12 90 GLU A CA 1
ATOM 679 C C . GLU A 1 90 ? 8.309 -1.598 -19.762 1.00 76.12 90 GLU A C 1
ATOM 681 O O . GLU A 1 90 ? 7.848 -1.625 -20.904 1.00 76.12 90 GLU A O 1
ATOM 686 N N . SER A 1 91 ? 9.089 -0.606 -19.326 1.00 68.44 91 SER A N 1
ATOM 687 C CA . SER A 1 91 ? 9.748 0.297 -20.264 1.00 68.44 91 SER A CA 1
ATOM 688 C C . SER A 1 91 ? 11.079 -0.324 -20.677 1.00 68.44 91 SER A C 1
ATOM 690 O O . SER A 1 91 ? 11.837 -0.845 -19.857 1.00 68.44 91 SER A O 1
ATOM 692 N N . ARG A 1 92 ? 11.351 -0.303 -21.979 1.00 68.31 92 ARG A N 1
ATOM 693 C CA . ARG A 1 92 ? 12.692 -0.518 -22.520 1.00 68.31 92 ARG A CA 1
ATOM 694 C C . ARG A 1 92 ? 13.164 0.829 -23.021 1.00 68.31 92 ARG A C 1
ATOM 696 O O . ARG A 1 92 ? 13.049 1.126 -24.208 1.00 68.31 92 ARG A O 1
ATOM 703 N N . ASP A 1 93 ? 13.603 1.667 -22.087 1.00 62.16 93 ASP A N 1
ATOM 704 C CA . ASP A 1 93 ? 14.119 3.010 -22.371 1.00 62.16 93 ASP A CA 1
ATOM 705 C C . ASP A 1 93 ? 15.543 2.923 -22.943 1.00 62.16 93 ASP A C 1
ATOM 707 O O . ASP A 1 93 ? 16.503 3.485 -22.415 1.00 62.16 93 ASP A O 1
ATOM 711 N N . ASP A 1 94 ? 15.687 2.163 -24.029 1.00 77.00 94 ASP A N 1
ATOM 712 C CA . ASP A 1 94 ? 16.950 1.986 -24.724 1.00 77.00 94 ASP A CA 1
ATOM 713 C C . ASP A 1 94 ? 17.265 3.251 -25.528 1.00 77.00 94 ASP A C 1
ATOM 715 O O . ASP A 1 94 ? 16.494 3.692 -26.387 1.00 77.00 94 ASP A O 1
ATOM 719 N N . ILE A 1 95 ? 18.440 3.827 -25.283 1.00 73.94 95 ILE A N 1
ATOM 720 C CA . ILE A 1 95 ? 18.960 4.927 -26.092 1.00 73.94 95 ILE A CA 1
ATOM 721 C C . ILE A 1 95 ? 19.760 4.330 -27.245 1.00 73.94 95 ILE A C 1
ATOM 723 O O . ILE A 1 95 ? 20.854 3.796 -27.060 1.00 73.94 95 ILE A O 1
ATOM 727 N N . TRP A 1 96 ? 19.235 4.468 -28.459 1.00 69.62 96 TRP A N 1
ATOM 728 C CA . TRP A 1 96 ? 19.919 4.037 -29.674 1.00 69.62 96 TRP A CA 1
ATOM 729 C C . TRP A 1 96 ? 20.639 5.219 -30.318 1.00 69.62 96 TRP A C 1
ATOM 731 O O . TRP A 1 96 ? 20.012 6.177 -30.769 1.00 69.62 96 TRP A O 1
ATOM 741 N N . LEU A 1 97 ? 21.969 5.147 -30.396 1.00 73.19 97 LEU A N 1
ATOM 742 C CA . LEU A 1 97 ? 22.774 6.135 -31.110 1.00 73.19 97 LEU A CA 1
ATOM 743 C C . LEU A 1 97 ? 23.072 5.631 -32.529 1.00 73.19 97 LEU A C 1
ATOM 745 O O . LEU A 1 97 ? 23.894 4.735 -32.723 1.00 73.19 97 LEU A O 1
ATOM 749 N N . ALA A 1 98 ? 22.427 6.216 -33.537 1.00 70.88 98 ALA A N 1
ATOM 750 C CA . ALA A 1 98 ? 22.728 5.928 -34.936 1.00 70.88 98 ALA A CA 1
ATOM 751 C C . ALA A 1 98 ? 23.745 6.939 -35.487 1.00 70.88 98 ALA A C 1
ATOM 753 O O . ALA A 1 98 ? 23.532 8.150 -35.448 1.00 70.88 98 ALA A O 1
ATOM 754 N N . ARG A 1 99 ? 24.857 6.443 -36.041 1.00 76.06 99 ARG A N 1
ATOM 755 C CA . ARG A 1 99 ? 25.857 7.269 -36.733 1.00 76.06 99 ARG A CA 1
ATOM 756 C C . ARG A 1 99 ? 25.570 7.284 -38.233 1.00 76.06 99 ARG A C 1
ATOM 758 O O . ARG A 1 99 ? 25.760 6.273 -38.906 1.00 76.06 99 ARG A O 1
ATOM 765 N N . LEU A 1 100 ? 25.207 8.446 -38.774 1.00 70.12 100 LEU A N 1
ATOM 766 C CA . LEU A 1 100 ? 25.129 8.651 -40.222 1.00 70.12 100 LEU A CA 1
ATOM 767 C C . LEU A 1 100 ? 26.546 8.703 -40.812 1.00 70.12 100 LEU A C 1
ATOM 769 O O . LEU A 1 100 ? 27.386 9.496 -40.382 1.00 70.12 100 LEU A O 1
ATOM 773 N N . ARG A 1 101 ? 26.828 7.848 -41.797 1.00 77.56 101 ARG A N 1
ATOM 774 C CA . ARG A 1 101 ? 28.033 7.956 -42.629 1.00 77.56 101 ARG A CA 1
ATOM 775 C C . ARG A 1 101 ? 27.680 8.790 -43.860 1.00 77.56 101 ARG A C 1
ATOM 777 O O . ARG A 1 101 ? 26.714 8.470 -44.543 1.00 77.56 101 ARG A O 1
ATOM 784 N N . ARG A 1 102 ? 28.441 9.852 -44.146 1.00 64.19 102 ARG A N 1
ATOM 785 C CA . ARG A 1 102 ? 28.409 10.489 -45.472 1.00 64.19 102 ARG A CA 1
ATOM 786 C C . ARG A 1 102 ? 29.205 9.599 -46.426 1.00 64.19 102 ARG A C 1
ATOM 788 O O . ARG A 1 102 ? 30.327 9.226 -46.085 1.00 64.19 102 ARG A O 1
ATOM 795 N N . ASN A 1 103 ? 28.610 9.228 -47.557 1.00 61.03 103 ASN A N 1
ATOM 796 C CA . ASN A 1 103 ? 29.372 8.635 -48.655 1.00 61.03 103 ASN A CA 1
ATOM 797 C C . ASN A 1 103 ? 30.304 9.702 -49.262 1.00 61.03 103 ASN A C 1
ATOM 799 O O . ASN A 1 103 ? 29.946 10.883 -49.197 1.00 61.03 103 ASN A O 1
ATOM 803 N N . PRO A 1 104 ? 31.486 9.291 -49.761 1.00 66.38 104 PRO A N 1
ATOM 804 C CA . PRO A 1 104 ? 32.473 10.189 -50.358 1.00 66.38 104 PRO A CA 1
ATOM 805 C C . PRO A 1 104 ? 31.939 10.914 -51.595 1.00 66.38 104 PRO A C 1
ATOM 807 O O . PRO A 1 104 ? 31.063 10.342 -52.287 1.00 66.38 104 PRO A O 1
#

Sequence (104 aa):
MTGDSILVHVIALPGGRATRWAAFFGEGVHGVYWLTDRSIMIAVAETQGSATVYRARGPGQIERAGTVPRPIEGFGVSRDGRRVLIRTVESRDDIWLARLRRNP

Solvent-accessible surface area (backbone atoms only — not comparable to full-atom values): 6356 Å² total; per-residue (Å²): 128,85,81,45,69,44,72,42,66,53,62,41,76,80,88,60,50,70,42,69,30,50,75,43,68,25,82,46,73,59,39,80,42,75,30,80,86,67,28,35,42,35,34,33,22,56,44,88,57,25,26,39,33,34,37,36,67,44,68,77,43,69,43,81,75,47,72,43,88,38,32,70,75,41,57,47,67,44,58,83,64,83,46,74,51,76,41,68,60,84,83,81,89,75,84,81,87,82,81,87,77,82,79,134

Nearest PDB structures (foldseek):
  2p4o-assembly1_A  TM=6.748E-01  e=3.180E-01  Nostoc punctiforme PCC 73102
  8f5p-assembly1_E  TM=5.685E-01  e=9.210E-01  Leishmania tarentolae
  6vno-assembly1_A  TM=5.977E-01  e=4.539E+00  Homo sapiens
  8fo8-assembly1_E  TM=5.545E-01  e=4.787E+00  Homo sapiens

pLDDT: mean 86.84, std 10.44, range [45.06, 95.5]

Secondary structure (DSSP, 8-state):
---PEEEEEEE-TGGG-EEEEEEEESSEEEEEEE-TTS-EEEEEEEETTEEEEEEEEETTEEEEEEEESS-EEEEEE-TTSS-EEEEE-----------PPPP-

Radius of gyration: 19.4 Å; Cα contacts (8 Å, |Δi|>4): 214; chains: 1; bounding box: 48×29×66 Å